Protein AF-J9CYX8-F1 (afdb_monomer_lite)

Secondary structure (DSSP, 8-state):
-PPTT----S-HHHHHHTS-TT-BS------S-STT-S-B--B--SSGGG-B--B----TTSSPPPHHHHHHHHHHBTT--

Radius of gyration: 17.59 Å; chains: 1; bounding box: 37×22×49 Å

Organism: NCBI:txid749906

InterPro domains:
  IPR002052 DNA methylase, N-6 adenine-specific, conserved site [PS00092] (27-33)
  IPR029063 S-adenosyl-L-methionine-dependent methyltransferase superfamily [G3DSA:3.40.50.150] (5-81)
  IPR029063 S-adenosyl-L-methionine-dependent methyltransferase superfamily [SSF53335] (3-80)

Foldseek 3Di:
DDDPPDDDPDDVLVVLVVAAFQQDADDDDDWLPVAPPQWDDFDDDPPNVPTDDTGDRPRRNNDTDDVVSVVSVNRNHNDPD

Sequence (81 aa):
MLELNKLYNMDCMQGMKEFPDGFFDLAIVDPPYGIGIDGQKKRVCSNPKHNRKEHIRKNWDKAIPPPEYFRELERVSKSAK

Structure (mmCIF, N/CA/C/O backbone):
data_AF-J9CYX8-F1
#
_entry.id   AF-J9CYX8-F1
#
loop_
_atom_site.group_PDB
_atom_site.id
_atom_site.type_symbol
_atom_site.label_atom_id
_atom_site.label_alt_id
_atom_site.label_comp_id
_atom_site.label_asym_id
_atom_site.label_entity_id
_atom_site.label_seq_id
_atom_site.pdbx_PDB_ins_code
_atom_site.Cartn_x
_atom_site.Cartn_y
_atom_site.Cartn_z
_atom_site.occupancy
_atom_site.B_iso_or_equiv
_atom_site.auth_seq_id
_atom_site.auth_comp_id
_atom_site.auth_asym_id
_atom_site.auth_atom_id
_atom_site.pdbx_PDB_model_num
ATOM 1 N N . MET A 1 1 ? 2.009 -2.427 19.386 1.00 83.06 1 MET A N 1
ATOM 2 C CA . MET A 1 1 ? 1.460 -1.218 18.745 1.00 83.06 1 MET A CA 1
ATOM 3 C C . MET A 1 1 ? 2.604 -0.427 18.140 1.00 83.06 1 MET A C 1
ATOM 5 O O . MET A 1 1 ? 3.563 -0.131 18.848 1.00 83.06 1 MET A O 1
ATOM 9 N N . LEU A 1 2 ? 2.526 -0.133 16.843 1.00 92.56 2 LEU A N 1
ATOM 10 C CA . LEU A 1 2 ? 3.527 0.668 16.135 1.00 92.56 2 LEU A CA 1
ATOM 11 C C . LEU A 1 2 ? 3.465 2.144 16.565 1.00 92.56 2 LEU A C 1
ATOM 13 O O . LEU A 1 2 ? 2.432 2.628 17.027 1.00 92.56 2 LEU A O 1
ATOM 17 N N . GLU A 1 3 ? 4.573 2.866 16.407 1.00 94.00 3 GLU A N 1
ATOM 18 C CA . GLU A 1 3 ? 4.644 4.300 16.695 1.00 94.00 3 GLU A CA 1
ATOM 19 C C . GLU A 1 3 ? 3.977 5.118 15.579 1.00 94.00 3 GLU A C 1
ATOM 21 O O . GLU A 1 3 ? 4.131 4.838 14.387 1.00 94.00 3 GLU A O 1
ATOM 26 N N . LEU A 1 4 ? 3.260 6.178 15.960 1.00 92.50 4 LEU A N 1
ATOM 27 C CA . LEU A 1 4 ? 2.655 7.109 15.007 1.00 92.50 4 LEU A CA 1
ATOM 28 C C . LEU A 1 4 ? 3.724 7.955 14.295 1.00 92.50 4 LEU A C 1
ATOM 30 O O . LEU A 1 4 ? 4.790 8.234 14.844 1.00 92.50 4 LEU A O 1
ATOM 34 N N . ASN A 1 5 ? 3.410 8.416 13.080 1.00 94.31 5 ASN A N 1
ATOM 35 C CA . ASN A 1 5 ? 4.293 9.241 12.238 1.00 94.31 5 ASN A CA 1
ATOM 36 C C . ASN A 1 5 ? 5.623 8.563 11.853 1.00 94.31 5 ASN A C 1
ATOM 38 O O . ASN A 1 5 ? 6.646 9.226 11.666 1.00 94.31 5 ASN A O 1
ATOM 42 N N . LYS A 1 6 ? 5.612 7.234 11.715 1.00 96.38 6 LYS A N 1
ATOM 43 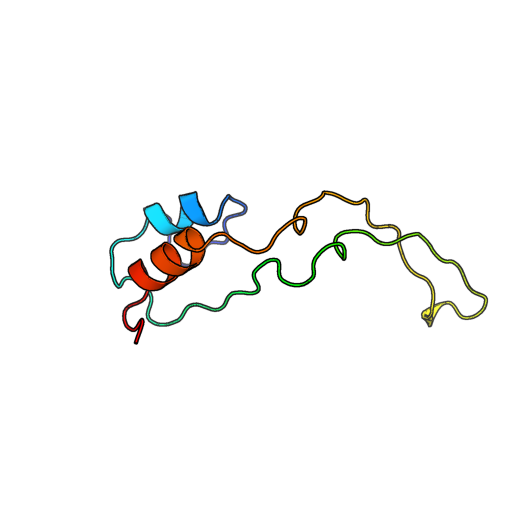C CA . LYS A 1 6 ? 6.729 6.431 11.208 1.00 96.38 6 LYS A CA 1
ATOM 44 C C . LYS A 1 6 ? 6.321 5.676 9.946 1.00 96.38 6 LYS A C 1
ATOM 46 O O . LYS A 1 6 ? 5.148 5.382 9.735 1.00 96.38 6 LYS A O 1
ATOM 51 N N . LEU A 1 7 ? 7.313 5.360 9.115 1.00 95.88 7 LEU A N 1
ATOM 52 C CA . LEU A 1 7 ? 7.150 4.511 7.937 1.00 95.88 7 LEU A CA 1
ATOM 53 C C . LEU A 1 7 ? 7.747 3.138 8.230 1.00 95.88 7 LEU A C 1
ATOM 55 O O . LEU A 1 7 ? 8.906 3.041 8.636 1.00 95.88 7 LEU A O 1
ATOM 59 N N . TYR A 1 8 ? 6.966 2.089 7.990 1.00 96.00 8 TYR A N 1
ATOM 60 C CA . TYR A 1 8 ? 7.364 0.709 8.237 1.00 96.00 8 TYR A CA 1
ATOM 61 C C . TYR A 1 8 ? 7.439 -0.057 6.918 1.00 96.00 8 TYR A C 1
ATOM 63 O O . TYR A 1 8 ? 6.453 -0.155 6.192 1.00 96.00 8 TYR A O 1
ATOM 71 N N . ASN A 1 9 ? 8.613 -0.608 6.609 1.00 95.44 9 ASN A N 1
ATOM 72 C CA . ASN A 1 9 ? 8.788 -1.539 5.496 1.00 95.44 9 ASN A CA 1
ATOM 73 C C . ASN A 1 9 ? 8.558 -2.969 6.003 1.00 95.44 9 ASN A C 1
ATOM 75 O O . ASN A 1 9 ? 9.500 -3.636 6.429 1.00 95.44 9 ASN A O 1
ATOM 79 N N . MET A 1 10 ? 7.298 -3.395 6.028 1.00 94.44 10 MET A N 1
ATOM 80 C CA . MET A 1 10 ? 6.879 -4.688 6.568 1.00 94.44 10 MET A CA 1
ATOM 81 C C . MET A 1 10 ? 5.645 -5.226 5.839 1.00 94.44 10 MET A C 1
ATOM 83 O O . MET A 1 10 ? 5.035 -4.526 5.031 1.00 94.44 10 MET A O 1
ATOM 87 N N . ASP A 1 11 ? 5.264 -6.462 6.155 1.00 92.88 11 ASP A N 1
ATOM 88 C CA . ASP A 1 11 ? 4.007 -7.044 5.694 1.00 92.88 11 ASP A CA 1
ATOM 89 C C . ASP A 1 11 ? 2.802 -6.270 6.262 1.00 92.88 11 ASP A C 1
ATOM 91 O O . ASP A 1 11 ? 2.688 -6.060 7.475 1.00 92.88 11 ASP A O 1
ATOM 95 N N . CYS A 1 12 ? 1.890 -5.841 5.384 1.00 93.38 12 CYS A N 1
ATOM 96 C CA . CYS A 1 12 ? 0.749 -5.014 5.776 1.00 93.38 12 CYS A CA 1
ATOM 97 C C . CYS A 1 12 ? -0.209 -5.733 6.734 1.00 93.38 12 CYS A C 1
ATOM 99 O O . CYS A 1 12 ? -0.771 -5.081 7.611 1.00 93.38 12 CYS A O 1
ATOM 101 N N . MET A 1 13 ? -0.382 -7.054 6.613 1.00 95.12 13 MET A N 1
ATOM 102 C CA . MET A 1 13 ? -1.256 -7.817 7.511 1.00 95.12 13 MET A CA 1
ATOM 103 C C . MET A 1 13 ? -0.673 -7.891 8.919 1.00 95.12 13 MET A C 1
ATOM 105 O O . MET A 1 13 ? -1.417 -7.878 9.894 1.00 95.12 13 MET A O 1
ATOM 109 N N . GLN A 1 14 ? 0.653 -7.957 9.049 1.00 96.56 14 GLN A N 1
ATOM 110 C CA . GLN A 1 14 ? 1.306 -7.838 10.353 1.00 96.56 14 GLN A CA 1
ATOM 111 C C . GLN A 1 14 ? 1.175 -6.419 10.915 1.00 96.56 14 GLN A C 1
ATOM 113 O O . GLN A 1 14 ? 0.888 -6.262 12.096 1.00 96.56 14 GLN A O 1
ATOM 118 N N . GLY A 1 15 ? 1.332 -5.396 10.071 1.00 95.88 15 GLY A N 1
ATOM 119 C CA . GLY A 1 15 ? 1.226 -3.999 10.490 1.00 95.88 15 GLY A CA 1
ATOM 120 C C . GLY A 1 15 ? -0.173 -3.619 10.980 1.00 95.88 15 GLY A C 1
ATOM 121 O O . GLY A 1 15 ? -0.299 -2.966 12.011 1.00 95.88 15 GLY A O 1
ATOM 122 N N . MET A 1 16 ? -1.230 -4.054 10.286 1.00 95.44 16 MET A N 1
ATOM 123 C CA . MET A 1 16 ? -2.616 -3.742 10.667 1.00 95.44 16 MET A CA 1
ATOM 124 C C . MET A 1 16 ? -3.024 -4.386 12.002 1.00 95.44 16 MET A C 1
ATOM 126 O O . MET A 1 16 ? -3.718 -3.747 12.794 1.00 95.44 16 MET A O 1
ATOM 130 N N . LYS A 1 17 ? -2.522 -5.589 12.315 1.00 95.69 17 LYS A N 1
ATOM 131 C CA . LYS A 1 17 ? -2.785 -6.285 13.592 1.00 95.69 17 LYS A CA 1
ATOM 132 C C . LYS A 1 17 ? -2.304 -5.527 14.827 1.00 95.69 17 LYS A C 1
ATOM 134 O O . LYS A 1 17 ? -2.816 -5.752 15.918 1.00 95.69 17 LYS A O 1
ATOM 139 N N . GLU A 1 18 ? -1.329 -4.636 14.670 1.00 96.81 18 GLU A N 1
ATOM 140 C CA . GLU A 1 18 ? -0.781 -3.837 15.769 1.00 96.81 18 GLU A CA 1
ATOM 141 C C . GLU A 1 18 ? -1.709 -2.699 16.219 1.00 96.81 18 GLU A C 1
ATOM 143 O O . GLU A 1 18 ? -1.410 -2.035 17.218 1.00 96.81 18 GLU A O 1
ATOM 148 N N . PHE A 1 19 ? -2.812 -2.472 15.498 1.00 95.50 19 PHE A N 1
ATOM 149 C CA . PHE A 1 19 ? -3.795 -1.432 15.776 1.00 95.50 19 PHE A CA 1
ATOM 150 C C . PHE A 1 19 ? -5.164 -2.028 16.141 1.00 95.50 19 PHE A C 1
ATOM 152 O O . PHE A 1 19 ? -5.593 -3.025 15.543 1.00 95.50 19 PHE A O 1
ATOM 159 N N . PRO A 1 20 ? -5.872 -1.421 17.112 1.00 95.25 20 PRO A N 1
ATOM 160 C CA . PRO A 1 20 ? -7.208 -1.858 17.498 1.00 95.25 20 PRO A CA 1
ATOM 161 C C . PRO A 1 20 ? -8.234 -1.590 16.388 1.00 95.25 20 PRO A C 1
ATOM 163 O O . PRO A 1 20 ? -7.953 -0.919 15.392 1.00 95.25 20 PRO A O 1
ATOM 166 N N . ASP A 1 21 ? -9.435 -2.125 16.569 1.00 96.00 21 ASP A N 1
ATOM 167 C CA . ASP A 1 21 ? -10.559 -1.903 15.661 1.00 96.00 21 ASP A CA 1
ATOM 168 C C . AS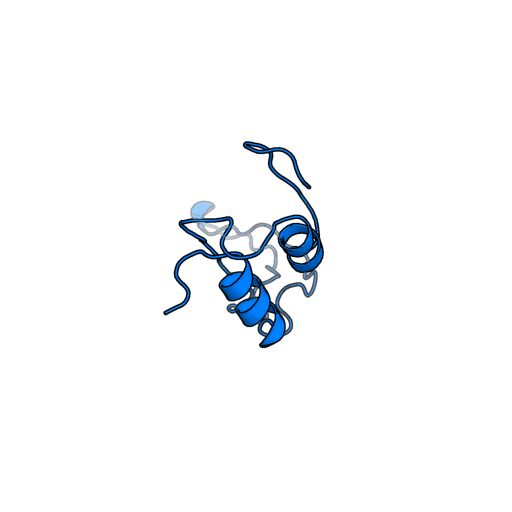P A 1 21 ? -10.931 -0.415 15.622 1.00 96.00 21 ASP A C 1
ATOM 170 O O . ASP A 1 21 ? -10.902 0.270 16.647 1.00 96.00 21 ASP A O 1
ATOM 174 N N . GLY A 1 22 ? -11.279 0.097 14.440 1.00 95.00 22 GLY A N 1
ATOM 175 C CA . GLY A 1 22 ? -11.665 1.497 14.274 1.00 95.00 22 GLY A CA 1
ATOM 176 C C . GLY A 1 22 ? -10.576 2.491 14.694 1.00 95.00 22 GLY A C 1
ATOM 177 O O . GLY A 1 22 ? -10.875 3.541 15.263 1.00 95.00 22 GLY A O 1
ATOM 178 N N . PHE A 1 23 ? -9.301 2.175 14.463 1.00 95.31 23 PHE A N 1
ATOM 179 C CA . PHE A 1 23 ? -8.204 3.067 14.832 1.00 95.31 23 PHE A CA 1
ATOM 180 C C . PHE A 1 23 ? -8.037 4.238 13.852 1.00 95.31 23 PHE A C 1
ATOM 182 O O . PHE A 1 23 ? -7.864 5.380 14.279 1.00 95.31 23 PHE A O 1
ATOM 189 N N . PHE A 1 24 ? -8.120 3.979 12.545 1.00 93.94 24 PHE A N 1
ATOM 190 C CA . PHE A 1 24 ? -7.850 4.963 11.497 1.00 93.94 24 PHE A CA 1
ATOM 191 C C . PHE A 1 24 ? -9.129 5.580 10.923 1.00 93.94 24 PHE A C 1
ATOM 193 O O . PHE A 1 24 ? -10.093 4.883 10.610 1.00 93.94 24 PHE A O 1
ATOM 200 N N . ASP A 1 25 ? -9.116 6.899 10.719 1.00 94.38 25 ASP A N 1
ATOM 201 C CA . ASP A 1 25 ? -10.207 7.631 10.061 1.00 94.38 25 ASP A CA 1
ATOM 202 C C . ASP A 1 25 ? -10.169 7.505 8.524 1.00 94.38 25 ASP A C 1
ATOM 204 O O . ASP A 1 25 ? -11.207 7.572 7.872 1.00 94.38 25 ASP A O 1
ATOM 208 N N . LEU A 1 26 ? -8.983 7.307 7.933 1.00 91.12 26 LEU A N 1
ATOM 209 C CA . LEU A 1 26 ? -8.781 7.190 6.487 1.00 91.12 26 LEU A CA 1
ATOM 210 C C . LEU A 1 26 ? -7.671 6.180 6.180 1.00 91.12 26 LEU A C 1
ATOM 212 O O . LEU A 1 26 ? -6.578 6.269 6.737 1.00 91.12 26 LEU A O 1
ATOM 216 N N . ALA A 1 27 ? -7.938 5.273 5.242 1.00 90.38 27 ALA A N 1
ATOM 217 C CA . ALA A 1 27 ? -6.939 4.393 4.653 1.00 90.38 27 ALA A CA 1
ATOM 218 C C . ALA A 1 27 ? -6.794 4.696 3.156 1.00 90.38 27 ALA A C 1
ATOM 220 O O . ALA A 1 27 ? -7.785 4.768 2.432 1.00 90.38 27 ALA A O 1
ATOM 221 N N . ILE A 1 28 ? -5.556 4.867 2.691 1.00 91.50 28 ILE A N 1
ATOM 222 C CA . ILE A 1 28 ? -5.221 5.032 1.272 1.00 91.50 28 ILE A CA 1
ATOM 223 C C . ILE A 1 28 ? -4.355 3.837 0.887 1.00 91.50 28 ILE A C 1
ATOM 225 O O . ILE A 1 28 ? -3.272 3.661 1.443 1.00 91.50 28 ILE A O 1
ATOM 229 N N . VAL A 1 29 ? -4.839 3.011 -0.038 1.00 90.56 29 VAL A N 1
ATOM 230 C CA . VAL A 1 29 ? -4.165 1.777 -0.455 1.00 90.56 29 VAL A CA 1
ATOM 231 C C . VAL A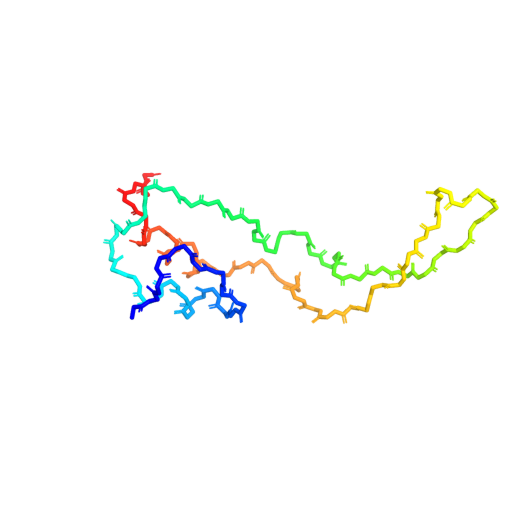 1 29 ? -4.099 1.688 -1.977 1.00 90.56 29 VAL A C 1
ATOM 233 O O . VAL A 1 29 ? -5.051 2.050 -2.663 1.00 90.56 29 VAL A O 1
ATOM 236 N N . ASP A 1 30 ? -2.985 1.169 -2.489 1.00 88.81 30 ASP A N 1
ATOM 237 C CA . ASP A 1 30 ? -2.823 0.724 -3.879 1.00 88.81 30 ASP A CA 1
ATOM 238 C C . ASP A 1 30 ? -2.437 -0.766 -3.857 1.00 88.81 30 ASP A C 1
ATOM 240 O O . ASP A 1 30 ? -1.251 -1.108 -3.858 1.00 88.81 30 ASP A O 1
ATOM 244 N N . PRO A 1 31 ? -3.414 -1.676 -3.680 1.00 85.81 31 PRO A N 1
ATOM 245 C CA . PRO A 1 31 ? -3.137 -3.103 -3.601 1.00 85.81 31 PRO A CA 1
ATOM 246 C C . PRO A 1 31 ? -2.659 -3.653 -4.957 1.00 85.81 31 PRO A C 1
ATOM 248 O O . PRO A 1 31 ? -2.917 -3.036 -5.989 1.00 85.81 31 PRO A O 1
ATOM 251 N N . PRO A 1 32 ? -2.005 -4.831 -4.998 1.00 83.81 32 PRO A N 1
ATOM 252 C CA . PRO A 1 32 ? -1.523 -5.468 -6.229 1.00 83.81 32 PRO A CA 1
ATOM 253 C C . PRO A 1 32 ? -2.654 -5.866 -7.201 1.00 83.81 32 PRO A C 1
ATOM 255 O O . PRO A 1 32 ? -3.014 -7.032 -7.335 1.00 83.81 32 PRO A O 1
ATOM 258 N N . TYR A 1 33 ? -3.206 -4.885 -7.916 1.00 82.44 33 TYR A N 1
ATOM 259 C CA . TYR A 1 33 ? -4.199 -5.071 -8.976 1.00 82.44 33 TYR A CA 1
ATOM 260 C C . TYR A 1 33 ? -3.576 -5.099 -10.377 1.00 82.44 33 TYR A C 1
ATOM 262 O O . TYR A 1 33 ? -4.150 -5.673 -11.302 1.00 82.44 33 TYR A O 1
ATOM 270 N N . GLY A 1 34 ? -2.388 -4.515 -10.547 1.00 83.25 34 GLY A N 1
ATOM 271 C CA . GLY A 1 34 ? -1.627 -4.538 -11.798 1.00 83.25 34 GLY A CA 1
ATOM 272 C C . GLY A 1 34 ? -0.891 -5.859 -12.008 1.00 83.25 34 GLY A C 1
ATOM 273 O O . GLY A 1 34 ? 0.332 -5.866 -11.997 1.00 83.25 34 GLY A O 1
ATOM 274 N N . ILE A 1 35 ? -1.621 -6.965 -12.175 1.00 89.62 35 ILE A N 1
ATOM 275 C CA . ILE A 1 35 ? -1.045 -8.318 -12.210 1.00 89.62 35 ILE A CA 1
ATOM 276 C C . ILE A 1 35 ? -0.010 -8.472 -13.335 1.00 89.62 35 ILE A C 1
ATOM 278 O O . ILE A 1 35 ? -0.305 -8.274 -14.516 1.00 89.62 35 ILE A O 1
ATOM 282 N N . GLY A 1 36 ? 1.194 -8.912 -12.972 1.00 88.62 36 GLY A N 1
ATOM 283 C CA . GLY A 1 36 ? 2.300 -9.197 -13.883 1.00 88.62 36 GLY A CA 1
ATOM 284 C C . GLY A 1 36 ? 3.056 -7.967 -14.406 1.00 88.62 36 GLY A C 1
ATOM 285 O O . GLY A 1 36 ? 3.820 -8.111 -15.367 1.00 88.62 36 GLY A O 1
ATOM 286 N N . ILE A 1 37 ? 2.863 -6.796 -13.808 1.00 89.19 37 ILE A N 1
ATOM 287 C CA . ILE A 1 37 ? 3.529 -5.521 -14.103 1.00 89.19 37 ILE A CA 1
ATOM 288 C C . ILE A 1 37 ? 4.746 -5.267 -13.181 1.00 89.19 37 ILE A C 1
ATOM 290 O O . ILE A 1 37 ? 5.458 -4.277 -13.331 1.00 89.19 37 ILE A O 1
ATOM 294 N N . ASP A 1 38 ? 5.084 -6.195 -12.290 1.00 91.25 38 ASP A N 1
ATOM 295 C CA . ASP A 1 38 ? 6.230 -6.145 -11.372 1.00 91.25 38 ASP A CA 1
ATOM 296 C C . ASP A 1 38 ? 7.633 -6.220 -12.005 1.00 91.25 38 ASP A C 1
ATOM 298 O O . ASP A 1 38 ? 8.642 -6.296 -11.296 1.00 91.25 38 ASP A O 1
ATOM 302 N N . GLY A 1 39 ? 7.722 -6.220 -13.333 1.00 91.94 39 GLY A N 1
ATOM 303 C CA . GLY A 1 39 ? 8.975 -6.301 -14.065 1.00 91.94 39 GLY A CA 1
ATOM 304 C C . GLY A 1 39 ? 8.999 -5.395 -15.289 1.00 91.94 39 GLY A C 1
ATOM 305 O O . GLY A 1 39 ? 7.982 -5.096 -15.910 1.00 91.94 39 GLY A O 1
ATOM 306 N N . GLN A 1 40 ? 10.200 -4.986 -15.686 1.00 93.00 40 GLN A N 1
ATOM 307 C CA . GLN A 1 40 ? 10.425 -4.182 -16.882 1.00 93.00 40 GLN A CA 1
ATOM 308 C C . GLN A 1 40 ? 11.759 -4.568 -17.516 1.00 93.00 40 GLN A C 1
ATOM 310 O O . GLN A 1 40 ? 12.796 -4.550 -16.859 1.00 93.00 40 GLN A O 1
ATOM 315 N N . LYS A 1 41 ? 11.759 -4.872 -18.816 1.00 92.31 41 LYS A N 1
ATOM 316 C CA . LYS A 1 41 ? 13.002 -5.109 -19.563 1.00 92.31 41 LYS A CA 1
ATOM 317 C C . LYS A 1 41 ? 13.716 -3.789 -19.847 1.00 92.31 41 LYS A C 1
ATOM 319 O O . LYS A 1 41 ? 13.072 -2.790 -20.180 1.00 92.31 41 LYS A O 1
ATOM 324 N N . LYS A 1 42 ? 15.051 -3.805 -19.796 1.00 94.56 42 LYS A N 1
ATOM 325 C CA . LYS A 1 42 ? 15.867 -2.681 -20.270 1.00 94.56 42 LYS A CA 1
ATOM 326 C C . LYS A 1 42 ? 15.558 -2.403 -21.740 1.00 94.56 42 LYS A C 1
ATOM 328 O O . LYS A 1 42 ? 15.566 -3.315 -22.564 1.00 94.56 42 LYS A O 1
ATOM 333 N N . ARG A 1 43 ? 15.338 -1.134 -22.082 1.00 94.00 43 ARG A N 1
ATOM 334 C CA . ARG A 1 43 ? 15.190 -0.687 -23.472 1.00 94.00 43 ARG A CA 1
ATOM 335 C C . ARG A 1 43 ? 16.034 0.556 -23.692 1.00 94.00 43 ARG A C 1
ATOM 337 O O . ARG A 1 43 ? 15.885 1.528 -22.957 1.00 94.00 43 ARG A O 1
ATOM 344 N N . VAL A 1 44 ? 16.890 0.527 -24.708 1.00 93.88 44 VAL A N 1
ATOM 345 C CA . VAL A 1 44 ? 17.674 1.684 -25.154 1.00 93.88 44 VAL A CA 1
ATOM 346 C C . VAL A 1 44 ? 17.232 2.022 -26.572 1.00 93.88 44 VAL A C 1
ATOM 348 O O . VAL A 1 44 ? 17.217 1.153 -27.439 1.00 93.88 44 VAL A O 1
ATOM 351 N N . CYS A 1 45 ? 16.799 3.260 -26.778 1.00 93.00 45 CYS A N 1
ATOM 352 C CA . CYS A 1 45 ? 16.286 3.792 -28.035 1.00 93.00 45 CYS A CA 1
ATOM 353 C C . CYS A 1 45 ? 17.127 4.994 -28.477 1.00 93.00 45 CYS A C 1
ATOM 355 O O . CYS A 1 45 ? 17.845 5.588 -27.676 1.00 93.00 45 CYS A O 1
ATOM 357 N N . SER A 1 46 ? 16.973 5.392 -29.742 1.00 95.44 46 SER A N 1
ATOM 358 C CA . SER A 1 46 ? 17.604 6.598 -30.292 1.00 95.44 46 SER A CA 1
ATOM 359 C C . SER A 1 46 ? 17.179 7.877 -29.565 1.00 95.44 46 SER A C 1
ATOM 361 O O . SER A 1 46 ? 18.017 8.734 -29.315 1.00 95.44 46 SER A O 1
ATOM 363 N N . ASN A 1 47 ? 15.901 7.998 -29.182 1.00 94.31 47 ASN A N 1
ATOM 364 C CA . ASN A 1 47 ? 15.428 9.060 -28.293 1.00 94.31 47 ASN A CA 1
ATOM 365 C C . ASN A 1 47 ? 15.610 8.635 -26.821 1.00 94.31 47 ASN A C 1
ATOM 367 O O . ASN A 1 47 ? 14.871 7.754 -26.362 1.00 94.31 47 ASN A O 1
ATOM 371 N N . PRO A 1 48 ? 16.504 9.286 -26.047 1.00 91.56 48 PRO A N 1
ATOM 372 C CA . PRO A 1 48 ? 16.771 8.908 -24.661 1.00 91.56 48 PRO A CA 1
ATOM 373 C C . PRO A 1 48 ? 15.549 8.993 -23.741 1.00 91.56 48 PRO A C 1
ATOM 375 O O . PRO A 1 48 ? 15.478 8.254 -22.762 1.00 91.56 48 PRO A O 1
ATOM 378 N N . LYS A 1 49 ? 14.554 9.834 -24.068 1.00 91.81 49 LYS A N 1
ATOM 379 C CA . LYS A 1 49 ? 13.304 9.957 -23.295 1.00 91.81 49 LYS A CA 1
ATOM 380 C C . LYS A 1 49 ? 12.471 8.671 -23.296 1.00 91.81 49 LYS A C 1
ATOM 382 O O . LYS A 1 49 ? 11.604 8.507 -22.448 1.00 91.81 49 LYS A O 1
ATOM 387 N N . HIS A 1 50 ? 12.714 7.764 -24.245 1.00 92.69 50 HIS A N 1
ATOM 388 C CA . HIS A 1 50 ? 12.016 6.479 -24.349 1.00 92.69 50 HIS A CA 1
ATOM 389 C C . HIS A 1 50 ? 12.817 5.317 -23.742 1.00 92.69 50 HIS A C 1
ATOM 391 O O . HIS A 1 50 ? 12.380 4.162 -23.822 1.00 92.69 50 HIS A O 1
ATOM 397 N N . ASN A 1 51 ? 13.987 5.598 -23.160 1.00 95.06 51 ASN A N 1
ATOM 398 C CA . ASN A 1 51 ? 14.794 4.580 -22.504 1.00 95.06 51 ASN A CA 1
ATOM 399 C C . ASN A 1 51 ? 14.091 4.081 -21.242 1.00 95.06 51 ASN A C 1
ATOM 401 O O . ASN A 1 51 ? 13.515 4.852 -20.477 1.00 95.06 51 ASN A O 1
ATOM 405 N N . ARG A 1 52 ? 14.170 2.773 -21.009 1.00 93.56 52 ARG A N 1
ATOM 406 C CA . ARG A 1 52 ? 13.605 2.108 -19.833 1.00 93.56 52 ARG A CA 1
ATOM 407 C C . ARG A 1 52 ? 14.711 1.383 -19.085 1.00 93.56 52 ARG A C 1
ATOM 409 O O . ARG A 1 52 ? 15.510 0.672 -19.702 1.00 93.56 52 ARG A O 1
ATOM 416 N N . LYS A 1 53 ? 14.758 1.567 -17.765 1.00 93.56 53 LYS A N 1
ATOM 417 C CA . LYS A 1 53 ? 15.642 0.807 -16.871 1.00 93.56 53 LYS A CA 1
ATOM 418 C C . LYS A 1 53 ? 15.095 -0.605 -16.678 1.00 93.56 53 LYS A C 1
ATOM 420 O O . LYS A 1 53 ? 13.896 -0.828 -16.825 1.00 93.56 53 LYS A O 1
ATOM 425 N N . GLU A 1 54 ? 15.973 -1.548 -16.370 1.00 94.50 54 GLU A N 1
ATOM 426 C CA . GLU A 1 54 ? 15.536 -2.888 -15.991 1.00 94.50 54 GLU A CA 1
ATOM 427 C C . GLU A 1 54 ? 14.945 -2.878 -14.582 1.00 94.50 54 GLU A C 1
ATOM 429 O O . GLU A 1 54 ? 15.522 -2.287 -13.670 1.00 94.50 54 GLU A O 1
ATOM 434 N N . HIS A 1 55 ? 13.814 -3.555 -14.415 1.00 91.81 55 HIS A N 1
ATOM 435 C CA . HIS A 1 55 ? 13.236 -3.892 -13.123 1.00 91.81 55 HIS A CA 1
ATOM 436 C C . HIS A 1 55 ? 13.020 -5.403 -13.107 1.00 91.81 55 HIS A C 1
ATOM 438 O O . HIS A 1 55 ? 12.262 -5.939 -13.917 1.00 91.81 55 HIS A O 1
ATOM 444 N N . ILE A 1 56 ? 13.746 -6.089 -12.223 1.00 93.38 56 ILE A N 1
ATOM 445 C CA . ILE A 1 56 ? 13.673 -7.544 -12.089 1.00 93.38 56 ILE A CA 1
ATOM 446 C C . ILE A 1 56 ? 12.303 -7.915 -11.533 1.00 93.38 56 ILE A C 1
ATOM 448 O O . ILE A 1 56 ? 11.856 -7.332 -10.547 1.00 93.38 56 ILE A O 1
ATOM 452 N N . ARG A 1 57 ? 11.690 -8.924 -12.153 1.00 92.00 57 ARG A N 1
ATOM 453 C CA . ARG A 1 57 ? 10.425 -9.511 -11.724 1.00 92.00 57 ARG A CA 1
ATOM 454 C C . ARG A 1 57 ? 10.579 -10.132 -10.333 1.00 92.00 57 ARG A C 1
ATOM 456 O O . ARG A 1 57 ? 11.381 -11.050 -10.160 1.00 92.00 57 ARG A O 1
ATOM 463 N N . LYS A 1 58 ? 9.844 -9.627 -9.345 1.00 90.38 58 LYS A N 1
ATOM 464 C CA . LYS A 1 58 ? 9.899 -10.070 -7.934 1.00 90.38 58 LYS A CA 1
ATOM 465 C C . LYS A 1 58 ? 8.648 -10.820 -7.486 1.00 90.38 58 LYS A C 1
ATOM 467 O O . LYS A 1 58 ? 8.613 -11.340 -6.378 1.00 90.38 58 LYS A O 1
ATOM 472 N N . ASN A 1 59 ? 7.671 -10.933 -8.372 1.00 90.19 59 ASN A N 1
ATOM 473 C CA . ASN A 1 59 ? 6.413 -11.633 -8.239 1.00 90.19 59 ASN A CA 1
ATOM 474 C C . ASN A 1 59 ? 5.507 -11.117 -7.111 1.00 90.19 59 ASN A C 1
ATOM 476 O O . ASN A 1 59 ? 4.738 -11.899 -6.554 1.00 90.19 59 ASN A O 1
ATOM 480 N N . TRP A 1 60 ? 5.604 -9.830 -6.763 1.00 86.69 60 TRP A N 1
ATOM 481 C CA . TRP A 1 60 ? 4.792 -9.231 -5.695 1.00 86.69 60 TRP A CA 1
ATOM 482 C C . TRP A 1 60 ? 3.331 -8.984 -6.110 1.00 86.69 60 TRP A C 1
ATOM 484 O O . TRP A 1 60 ? 2.480 -8.791 -5.252 1.00 86.69 60 TRP A O 1
ATOM 494 N N . ASP A 1 61 ? 3.027 -9.045 -7.405 1.00 89.94 61 ASP A N 1
ATOM 495 C CA . ASP A 1 61 ? 1.718 -8.795 -8.019 1.00 89.94 61 ASP A CA 1
ATOM 496 C C . ASP A 1 61 ? 1.123 -10.042 -8.696 1.00 89.94 61 ASP A C 1
A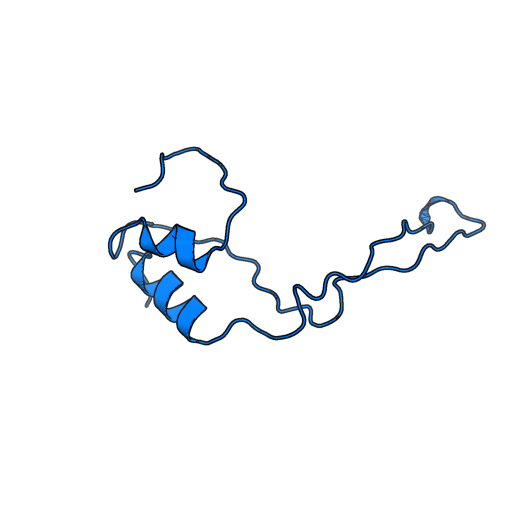TOM 498 O O . ASP A 1 61 ? 0.301 -9.946 -9.606 1.00 89.94 61 ASP A O 1
ATOM 502 N N . LYS A 1 62 ? 1.561 -11.241 -8.298 1.00 91.12 62 LYS A N 1
ATOM 503 C CA . LYS A 1 62 ? 1.131 -12.502 -8.928 1.00 91.12 62 LYS A CA 1
ATOM 504 C C . LYS A 1 62 ? -0.368 -12.774 -8.830 1.00 91.12 62 LYS A C 1
ATOM 506 O O . LYS A 1 62 ? -0.894 -13.540 -9.633 1.00 91.12 62 LYS A O 1
ATOM 511 N N . ALA A 1 63 ? -1.021 -12.220 -7.820 1.00 91.19 63 ALA A N 1
ATOM 512 C CA . ALA A 1 63 ? -2.435 -12.393 -7.561 1.00 91.19 63 ALA A CA 1
ATOM 513 C C . ALA A 1 63 ? -2.979 -11.136 -6.8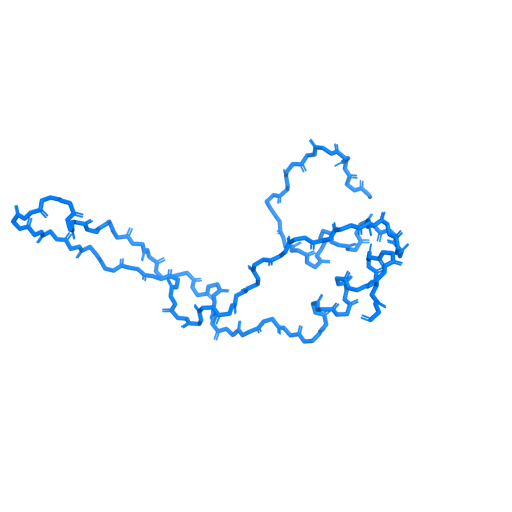86 1.00 91.19 63 ALA A C 1
ATOM 515 O O . ALA A 1 63 ? -2.236 -10.407 -6.224 1.00 91.19 63 ALA A O 1
ATOM 516 N N . ILE A 1 64 ? -4.286 -10.926 -7.029 1.00 91.38 64 ILE A N 1
ATOM 517 C CA . ILE A 1 64 ? -5.003 -9.931 -6.235 1.00 91.38 64 ILE A CA 1
ATOM 518 C C . ILE A 1 64 ? -4.877 -10.257 -4.737 1.00 91.38 64 ILE A C 1
ATOM 520 O O . ILE A 1 64 ? -4.732 -11.435 -4.383 1.00 91.38 64 ILE A O 1
ATOM 524 N N . PRO A 1 65 ? -4.969 -9.256 -3.843 1.00 91.75 65 PRO A N 1
ATOM 525 C CA . PRO A 1 65 ? -5.039 -9.521 -2.414 1.00 91.75 65 PRO A CA 1
ATOM 526 C C . PRO A 1 65 ? -6.230 -10.424 -2.086 1.00 91.75 65 PRO A C 1
ATOM 528 O O . PRO A 1 65 ? -7.297 -10.284 -2.696 1.00 91.75 65 PRO A O 1
ATOM 531 N N . PRO A 1 66 ? -6.081 -11.330 -1.113 1.00 93.25 66 PRO A N 1
ATOM 532 C CA . PRO A 1 66 ? -7.182 -12.175 -0.694 1.00 93.25 66 PRO A CA 1
ATOM 533 C C . PRO A 1 66 ? -8.227 -11.338 0.080 1.00 93.25 66 PRO A C 1
ATOM 535 O O . PRO A 1 66 ? -7.881 -10.287 0.628 1.00 93.25 66 PRO A O 1
ATOM 538 N N . PRO A 1 67 ? -9.500 -11.771 0.165 1.00 94.44 67 PRO A N 1
ATOM 539 C CA . PRO A 1 67 ? -10.558 -11.028 0.861 1.00 94.44 67 PRO A CA 1
ATOM 540 C C . PRO A 1 67 ? -10.214 -10.644 2.307 1.00 94.44 67 PRO A C 1
ATOM 542 O O . PRO A 1 67 ? -10.661 -9.616 2.805 1.00 94.44 67 PRO A O 1
ATOM 545 N N . GLU A 1 68 ? -9.393 -11.447 2.982 1.00 95.50 68 GLU A N 1
ATOM 546 C CA . GLU A 1 68 ? -8.924 -11.221 4.350 1.00 95.50 68 GLU A CA 1
ATOM 547 C C . GLU A 1 68 ? -8.133 -9.918 4.491 1.00 95.50 68 GLU A C 1
ATOM 549 O O . GLU A 1 68 ? -8.199 -9.290 5.544 1.00 95.50 68 GLU A O 1
ATOM 554 N N . TYR A 1 69 ? -7.435 -9.482 3.437 1.00 94.94 69 TYR A N 1
ATOM 555 C CA . TYR A 1 69 ? -6.759 -8.186 3.421 1.00 94.94 69 TYR A CA 1
ATOM 556 C C . TYR A 1 69 ? -7.758 -7.038 3.568 1.00 94.94 69 TYR A C 1
ATOM 558 O O . TYR A 1 69 ? -7.562 -6.147 4.389 1.00 94.94 69 TYR A O 1
ATOM 566 N N . PHE A 1 70 ? -8.855 -7.087 2.809 1.00 93.12 70 PHE A N 1
ATOM 567 C CA . PHE A 1 70 ? -9.882 -6.049 2.845 1.00 93.12 70 PHE A CA 1
ATOM 568 C C . PHE A 1 70 ? -10.676 -6.083 4.147 1.00 93.12 70 PHE A C 1
ATOM 570 O O . PHE A 1 70 ? -10.924 -5.030 4.716 1.00 93.12 70 PHE A O 1
ATOM 577 N N . ARG A 1 71 ? -10.971 -7.272 4.690 1.00 95.25 71 ARG A N 1
ATOM 578 C CA . ARG A 1 71 ? -11.601 -7.388 6.017 1.00 95.25 71 ARG A CA 1
ATOM 579 C C . ARG A 1 71 ? -10.734 -6.790 7.124 1.00 95.25 71 ARG A C 1
ATOM 581 O O . ARG A 1 71 ? -11.252 -6.130 8.016 1.00 95.25 71 ARG A O 1
ATOM 588 N N . GLU A 1 72 ? -9.421 -7.010 7.076 1.00 96.12 72 GLU A N 1
ATOM 589 C CA . GLU A 1 72 ? -8.497 -6.436 8.058 1.00 96.12 72 GLU A CA 1
ATOM 590 C C . GLU A 1 72 ? -8.363 -4.914 7.889 1.00 96.12 72 GLU A C 1
ATOM 592 O O . GLU A 1 72 ? -8.322 -4.186 8.880 1.00 96.12 72 GLU A O 1
ATOM 597 N N . LEU A 1 73 ? -8.369 -4.426 6.645 1.00 94.75 73 LEU A N 1
ATOM 598 C CA . LEU A 1 73 ? -8.393 -2.997 6.328 1.00 94.75 73 LEU A CA 1
ATOM 599 C C . LEU A 1 73 ? -9.672 -2.316 6.843 1.00 94.75 73 LEU A C 1
ATOM 601 O O . LEU A 1 73 ? -9.610 -1.235 7.429 1.00 94.75 73 LEU A O 1
ATOM 605 N N . GLU A 1 74 ? -10.822 -2.961 6.649 1.00 93.75 74 GLU A N 1
ATOM 606 C CA . GLU A 1 74 ? -12.119 -2.520 7.162 1.00 93.75 74 GLU A CA 1
ATOM 607 C C . GLU A 1 74 ? -12.136 -2.515 8.695 1.00 93.75 74 GLU A C 1
ATOM 609 O O . GLU A 1 74 ? -12.561 -1.525 9.285 1.00 93.75 74 GLU A O 1
ATOM 614 N N . ARG A 1 75 ? -11.601 -3.561 9.345 1.00 96.19 75 ARG A N 1
ATOM 615 C CA . ARG A 1 75 ? -11.511 -3.669 10.812 1.00 96.19 75 ARG A CA 1
ATOM 616 C C . ARG A 1 75 ? -10.786 -2.478 11.432 1.00 96.19 75 ARG A C 1
ATOM 618 O O . ARG A 1 75 ? -11.265 -1.906 12.410 1.00 96.19 75 ARG A O 1
ATOM 625 N N . VAL A 1 76 ? -9.625 -2.102 10.895 1.00 95.44 76 VAL A N 1
ATOM 626 C CA . VAL A 1 76 ? -8.827 -0.993 11.448 1.00 95.44 76 VAL A CA 1
ATOM 627 C C . VAL A 1 76 ? -9.380 0.387 11.083 1.00 95.44 76 VAL A C 1
ATOM 629 O O . VAL A 1 76 ? -8.906 1.386 11.626 1.00 95.44 76 VAL A O 1
ATOM 632 N N . SER A 1 77 ? -10.373 0.472 10.194 1.00 94.31 77 SER A N 1
ATOM 633 C CA . SER A 1 77 ? -11.014 1.721 9.784 1.00 94.31 77 SER A CA 1
ATOM 634 C C . SER A 1 77 ? -12.265 2.016 10.614 1.00 94.31 77 SER A C 1
ATOM 636 O O . SER A 1 77 ? -13.100 1.149 10.851 1.00 94.31 77 SER A O 1
ATOM 638 N N . LYS A 1 78 ? -12.456 3.273 11.027 1.00 88.19 78 LYS A N 1
ATOM 639 C CA . LYS A 1 78 ? -13.658 3.714 11.765 1.00 88.19 78 LYS A CA 1
ATOM 640 C C . LYS A 1 78 ? -14.942 3.686 10.935 1.00 88.19 78 LYS A C 1
ATOM 642 O O . LYS A 1 7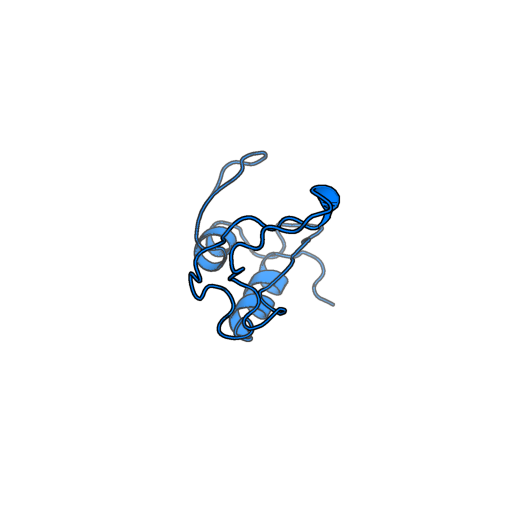8 ? -16.024 3.899 11.480 1.00 88.19 78 LYS A O 1
ATOM 647 N N . SER A 1 79 ? -14.852 3.548 9.614 1.00 66.75 79 SER A N 1
ATOM 648 C CA . SER A 1 79 ? -15.981 3.783 8.707 1.00 66.75 79 SER A CA 1
ATOM 649 C C . SER A 1 79 ? -15.940 2.885 7.473 1.00 66.75 79 SER A C 1
ATOM 651 O O . SER A 1 79 ? -16.095 3.360 6.352 1.00 66.75 79 SER A O 1
ATOM 653 N N . ALA A 1 80 ? -15.772 1.580 7.680 1.00 57.31 80 ALA A N 1
ATOM 654 C CA . ALA A 1 80 ? -16.137 0.593 6.671 1.00 57.31 80 ALA A CA 1
ATOM 655 C C . ALA A 1 80 ? -17.674 0.535 6.577 1.00 57.31 80 ALA A C 1
ATOM 657 O O . ALA A 1 80 ? -18.328 -0.164 7.350 1.00 57.31 80 ALA A O 1
ATOM 658 N N . LYS A 1 81 ? -18.261 1.369 5.716 1.00 50.50 81 LYS A N 1
ATOM 659 C CA . LYS A 1 81 ? -19.664 1.259 5.298 1.00 50.50 81 LYS A CA 1
ATOM 660 C C . LYS A 1 81 ? -19.743 0.615 3.928 1.00 50.50 81 LYS A C 1
ATOM 662 O O . LYS A 1 81 ? -18.944 1.031 3.062 1.00 50.50 81 LYS A O 1
#

pLDDT: mean 91.39, std 7.36, range [50.5, 96.81]